Protein AF-X1QYK7-F1 (afdb_monomer_lite)

Sequence (61 aa):
MTDHGSYSNLDFIISRVRRDCELAEKYWNINAIPGTELTNIPTKSINNMAREAKELGARLL

pLDDT: mean 97.12, std 1.32, range [91.19, 98.44]

Organism: NCBI:txid412755

Foldseek 3Di:
DEEEDEPVQLLPQQVVLVVVQVVCCVPVVDRRAGAYDYPPDDPVCCVVVVVVSVVSPHPYD

Secondary structure (DSSP, 8-state):
-EEEE-TTTHHHHHHHHHHHHHHHHHHH------EEEE-S--GGGHHHHHHHHHHHT-SB-

Radius of gyration: 11.84 Å; chains: 1;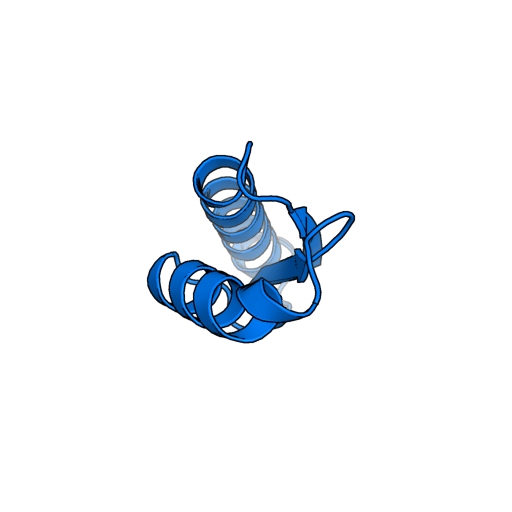 bounding box: 28×15×33 Å

Structure (mmCIF, N/CA/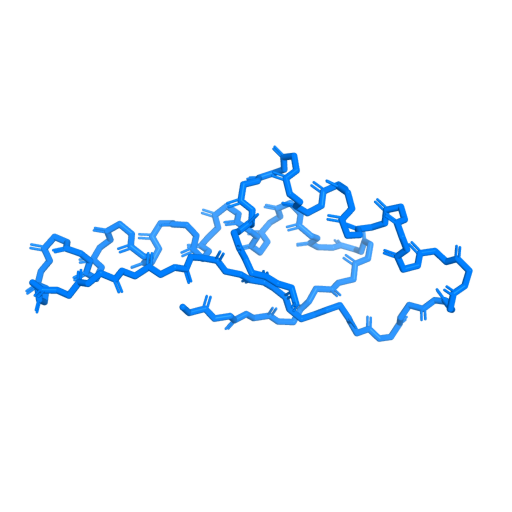C/O backbone):
data_AF-X1QYK7-F1
#
_entry.id   AF-X1QYK7-F1
#
loop_
_atom_site.group_PDB
_atom_site.id
_atom_site.type_symbol
_atom_site.label_atom_id
_atom_site.label_alt_id
_atom_site.label_comp_id
_atom_site.label_asym_id
_atom_site.label_entity_id
_atom_site.label_seq_id
_atom_site.pdbx_PDB_ins_code
_atom_site.Cartn_x
_atom_site.Cartn_y
_atom_site.Cartn_z
_atom_site.occupancy
_atom_site.B_iso_or_equiv
_atom_site.auth_seq_id
_atom_site.auth_comp_id
_atom_site.auth_asym_id
_atom_site.auth_atom_id
_atom_site.pdbx_PDB_model_num
ATOM 1 N N . MET A 1 1 ? -9.678 4.742 1.737 1.00 91.19 1 MET A N 1
ATOM 2 C CA . MET A 1 1 ? -8.869 5.959 1.535 1.00 91.19 1 MET A CA 1
ATOM 3 C C . MET A 1 1 ? -7.696 5.598 0.641 1.00 91.19 1 MET A C 1
ATOM 5 O O . MET A 1 1 ? -7.153 4.510 0.814 1.00 91.19 1 MET A O 1
ATOM 9 N N . THR A 1 2 ? -7.346 6.462 -0.309 1.00 94.00 2 THR A N 1
ATOM 10 C CA . THR A 1 2 ? -6.203 6.289 -1.220 1.00 94.00 2 THR A CA 1
ATOM 11 C C . THR A 1 2 ? -5.325 7.535 -1.211 1.00 94.00 2 THR A C 1
ATOM 13 O O . THR A 1 2 ? -5.791 8.615 -0.853 1.00 94.00 2 THR A O 1
ATOM 16 N N . ASP A 1 3 ? -4.057 7.359 -1.578 1.00 96.31 3 ASP A N 1
ATOM 17 C CA . ASP A 1 3 ? -3.099 8.437 -1.842 1.00 96.31 3 ASP A CA 1
ATOM 18 C C . ASP A 1 3 ? -2.115 7.989 -2.945 1.00 96.31 3 ASP A C 1
ATOM 20 O O . ASP A 1 3 ? -2.036 6.797 -3.266 1.00 96.31 3 ASP A O 1
ATOM 24 N N . HIS A 1 4 ? -1.372 8.917 -3.541 1.00 96.69 4 HIS A N 1
ATOM 25 C CA . HIS A 1 4 ? -0.555 8.681 -4.733 1.00 96.69 4 HIS A CA 1
ATOM 26 C C . HIS A 1 4 ? 0.875 8.241 -4.408 1.00 96.69 4 HIS A C 1
ATOM 28 O O . HIS A 1 4 ? 1.636 8.981 -3.785 1.00 96.69 4 HIS A O 1
ATOM 34 N N . GLY A 1 5 ? 1.273 7.068 -4.900 1.00 95.75 5 GLY A N 1
ATOM 35 C CA . GLY A 1 5 ? 2.577 6.463 -4.640 1.00 95.75 5 GLY A CA 1
ATOM 36 C C . GLY A 1 5 ? 3.429 6.253 -5.891 1.00 95.75 5 GLY A C 1
ATOM 37 O O . GLY A 1 5 ? 2.936 5.891 -6.959 1.00 95.75 5 GLY A O 1
ATOM 38 N N . SER A 1 6 ? 4.743 6.404 -5.724 1.00 96.69 6 SER A N 1
ATOM 39 C CA . SER A 1 6 ? 5.771 5.952 -6.670 1.00 96.69 6 SER A CA 1
ATOM 40 C C . SER A 1 6 ? 6.855 5.172 -5.909 1.00 96.69 6 SER A C 1
ATOM 42 O O . SER A 1 6 ? 6.779 5.017 -4.689 1.00 96.69 6 SER A O 1
ATOM 44 N N . TYR A 1 7 ? 7.890 4.685 -6.594 1.00 95.75 7 TYR A N 1
ATOM 45 C CA . TYR A 1 7 ? 9.004 3.989 -5.933 1.00 95.75 7 TYR A CA 1
ATOM 46 C C . TYR A 1 7 ? 9.731 4.822 -4.869 1.00 95.75 7 TYR A C 1
ATOM 48 O O . TYR A 1 7 ? 10.456 4.264 -4.055 1.00 95.75 7 TYR A O 1
ATOM 56 N N . SER A 1 8 ? 9.570 6.146 -4.866 1.00 96.06 8 SER A N 1
ATOM 57 C CA . SER A 1 8 ? 10.237 7.009 -3.891 1.00 96.06 8 SER A CA 1
ATOM 58 C C . SER A 1 8 ? 9.614 6.980 -2.492 1.00 96.06 8 SER A C 1
ATOM 60 O O . SER A 1 8 ? 10.268 7.428 -1.553 1.00 96.06 8 SER A O 1
ATOM 62 N N . ASN A 1 9 ? 8.353 6.553 -2.350 1.00 96.88 9 ASN A N 1
ATOM 63 C CA . ASN A 1 9 ? 7.573 6.823 -1.137 1.00 96.88 9 ASN A CA 1
ATOM 64 C C . ASN A 1 9 ? 6.498 5.775 -0.796 1.00 96.88 9 ASN A C 1
ATOM 66 O O . ASN A 1 9 ? 5.653 6.032 0.066 1.00 96.88 9 ASN A O 1
ATOM 70 N N . LEU A 1 10 ? 6.486 4.625 -1.471 1.00 96.56 10 LEU A N 1
ATOM 71 C CA . LEU A 1 10 ? 5.394 3.656 -1.374 1.00 96.56 10 LEU A CA 1
ATOM 72 C C . LEU A 1 10 ? 5.167 3.127 0.053 1.00 96.56 10 LEU A C 1
ATOM 74 O O . LEU A 1 10 ? 4.038 3.104 0.544 1.00 96.56 10 LEU A O 1
ATOM 78 N N . ASP A 1 11 ? 6.239 2.739 0.737 1.00 96.31 11 ASP A N 1
ATOM 79 C CA . ASP A 1 11 ? 6.238 2.247 2.119 1.00 96.31 11 ASP A CA 1
ATOM 80 C C . ASP A 1 11 ? 5.727 3.305 3.107 1.00 96.31 11 ASP A C 1
ATOM 82 O O . ASP A 1 11 ? 4.893 3.043 3.986 1.00 96.31 11 ASP A O 1
ATOM 86 N N . PHE A 1 12 ? 6.180 4.539 2.911 1.00 97.44 12 PHE A N 1
ATOM 87 C CA . PHE A 1 12 ? 5.795 5.680 3.717 1.00 97.44 12 PHE A CA 1
ATOM 88 C C . PHE A 1 12 ? 4.304 5.996 3.584 1.00 97.44 12 PHE A C 1
ATOM 90 O O . PHE A 1 12 ? 3.632 6.214 4.593 1.00 97.44 12 PHE A O 1
ATOM 97 N N . ILE A 1 13 ? 3.771 5.999 2.362 1.00 97.19 13 ILE A N 1
ATOM 98 C CA . ILE A 1 13 ? 2.360 6.307 2.117 1.00 97.19 13 ILE A CA 1
ATOM 99 C C . ILE A 1 13 ? 1.463 5.201 2.659 1.00 97.19 13 ILE A C 1
ATOM 101 O O . ILE A 1 13 ? 0.533 5.484 3.415 1.00 97.19 13 ILE A O 1
ATOM 105 N N . ILE A 1 14 ? 1.757 3.936 2.351 1.00 97.50 14 ILE A N 1
ATOM 106 C CA . ILE A 1 14 ? 0.879 2.827 2.746 1.00 97.50 14 ILE A CA 1
ATOM 107 C C . ILE A 1 14 ? 0.795 2.711 4.269 1.00 97.50 14 ILE A C 1
ATOM 109 O O . ILE A 1 14 ? -0.299 2.545 4.813 1.00 97.50 14 ILE A O 1
ATOM 113 N N . SER A 1 15 ? 1.917 2.857 4.979 1.00 97.25 15 SER A N 1
ATOM 114 C CA . SER A 1 15 ? 1.914 2.812 6.447 1.00 97.25 15 SER A CA 1
ATOM 115 C C . SER A 1 15 ? 1.057 3.920 7.078 1.00 97.25 15 SER A C 1
ATOM 117 O O . SER A 1 15 ? 0.417 3.697 8.108 1.00 97.25 15 SER A O 1
ATOM 119 N N . ARG A 1 16 ? 0.989 5.099 6.450 1.00 97.62 16 ARG A N 1
ATOM 120 C CA . ARG A 1 16 ? 0.185 6.238 6.917 1.00 97.62 16 ARG A CA 1
ATOM 121 C C . ARG A 1 16 ? -1.289 6.088 6.577 1.00 97.62 16 ARG A C 1
ATOM 123 O O . ARG A 1 16 ? -2.116 6.209 7.473 1.00 97.62 16 ARG A O 1
ATOM 130 N N . VAL A 1 17 ? -1.614 5.716 5.340 1.00 97.94 17 VAL A N 1
ATOM 131 C CA . VAL A 1 17 ? -3.003 5.477 4.917 1.00 97.94 17 VAL A CA 1
ATOM 132 C C . VAL A 1 17 ? -3.644 4.360 5.746 1.00 97.94 17 VAL A C 1
ATOM 134 O O . VAL A 1 17 ? -4.825 4.440 6.086 1.00 97.94 17 VAL A O 1
ATOM 137 N N . ARG A 1 18 ? -2.878 3.328 6.130 1.00 97.81 18 ARG A N 1
ATOM 138 C CA . ARG A 1 18 ? -3.354 2.296 7.067 1.00 97.81 18 ARG A CA 1
ATOM 139 C C . ARG A 1 18 ? -3.740 2.885 8.420 1.00 97.81 18 ARG A C 1
ATOM 141 O O . ARG A 1 18 ? -4.837 2.604 8.891 1.00 97.81 18 ARG A O 1
ATOM 148 N N . ARG A 1 19 ? -2.885 3.729 9.003 1.00 97.75 19 ARG A N 1
ATOM 149 C CA . ARG A 1 19 ? -3.177 4.411 10.271 1.00 97.75 19 ARG A CA 1
ATOM 150 C C . ARG A 1 19 ? -4.412 5.309 10.162 1.00 97.75 19 ARG A C 1
ATOM 152 O O . ARG A 1 19 ? -5.231 5.312 11.076 1.00 97.75 19 ARG A O 1
ATOM 159 N N . ASP A 1 20 ? -4.581 6.019 9.052 1.00 97.69 20 ASP A N 1
ATOM 160 C CA . ASP A 1 20 ? -5.776 6.840 8.828 1.00 97.69 20 ASP A CA 1
ATOM 161 C C . ASP A 1 20 ? -7.042 5.982 8.751 1.00 97.69 20 ASP A C 1
ATOM 163 O O . ASP A 1 20 ? -8.054 6.321 9.363 1.00 97.69 20 ASP A O 1
ATOM 167 N N . CYS A 1 21 ? -6.977 4.833 8.071 1.00 98.06 21 CYS A N 1
ATOM 168 C CA . CYS A 1 21 ? -8.090 3.886 8.030 1.00 98.06 21 CYS A CA 1
ATOM 169 C C . CYS A 1 21 ? -8.423 3.342 9.427 1.00 98.06 21 CYS A C 1
ATOM 171 O O . CYS A 1 21 ? -9.592 3.319 9.791 1.00 98.06 21 CYS A O 1
ATOM 173 N N . GLU A 1 22 ? -7.423 2.976 10.235 1.00 97.44 22 GLU A N 1
ATOM 174 C CA . GLU A 1 22 ? -7.629 2.515 11.619 1.00 97.44 22 GLU A CA 1
ATOM 175 C C . GLU A 1 22 ? -8.321 3.583 12.484 1.00 97.44 22 GLU A C 1
ATOM 177 O O . GLU A 1 22 ? -9.219 3.276 13.271 1.00 97.44 22 GLU A O 1
ATOM 182 N N . LEU A 1 23 ? -7.935 4.854 12.331 1.00 98.00 23 LEU A N 1
ATOM 183 C CA . LEU A 1 23 ? -8.580 5.966 13.029 1.00 98.00 23 LEU A CA 1
ATOM 184 C C . LEU A 1 23 ? -10.014 6.187 12.529 1.00 98.00 23 LEU A C 1
ATOM 186 O O . LEU A 1 23 ? -10.919 6.367 13.344 1.00 98.00 23 LEU A O 1
ATOM 190 N N . ALA A 1 24 ? -10.238 6.142 11.216 1.00 98.12 24 ALA A N 1
ATOM 191 C CA . ALA A 1 24 ? -11.566 6.291 10.630 1.00 98.12 24 ALA A CA 1
ATOM 192 C C . ALA A 1 24 ? -12.517 5.172 11.084 1.00 98.12 24 ALA A C 1
ATOM 194 O O . ALA A 1 24 ? -13.639 5.452 11.504 1.00 98.12 24 ALA A O 1
ATOM 195 N N . GLU A 1 25 ? -12.063 3.917 11.084 1.00 97.94 25 GLU A N 1
ATOM 196 C CA . GLU A 1 25 ? -12.840 2.781 11.596 1.00 97.94 25 GLU A CA 1
ATOM 197 C C . GLU A 1 25 ? -13.181 2.969 13.080 1.00 97.94 25 GLU A C 1
ATOM 199 O O . GLU A 1 25 ? -14.333 2.799 13.483 1.00 97.94 25 GLU A O 1
ATOM 204 N N . LYS A 1 26 ? -12.205 3.403 13.890 1.00 97.88 26 LYS A N 1
ATOM 205 C CA . LYS A 1 26 ? -12.375 3.609 15.334 1.00 97.88 26 LYS A CA 1
ATOM 206 C C . LYS A 1 26 ? -13.351 4.731 15.685 1.00 97.88 26 LYS A C 1
ATOM 208 O O . LYS A 1 26 ? -14.105 4.592 16.646 1.00 97.88 26 LYS A O 1
ATOM 213 N N . TYR A 1 27 ? -13.291 5.860 14.982 1.00 98.44 27 TYR A N 1
ATOM 214 C CA . TYR A 1 27 ? -14.001 7.076 15.390 1.00 98.44 27 TYR A CA 1
ATOM 215 C C . TYR A 1 27 ? -15.252 7.376 14.565 1.00 98.44 27 TYR A C 1
ATOM 217 O O . TYR A 1 27 ? -16.116 8.104 15.050 1.00 98.44 27 TYR A O 1
ATOM 225 N N . TRP A 1 28 ? -15.371 6.850 13.343 1.00 97.75 28 TRP A N 1
ATOM 226 C CA . TRP A 1 28 ? -16.482 7.173 12.437 1.00 97.75 28 TRP A CA 1
ATOM 227 C C . TRP A 1 28 ? -17.435 6.001 12.186 1.00 97.75 28 TRP A C 1
ATOM 229 O O . TRP A 1 28 ? -18.449 6.196 11.522 1.00 97.75 28 TRP A O 1
ATOM 239 N N . ASN A 1 29 ? -17.156 4.807 12.730 1.00 95.00 29 ASN A N 1
ATOM 240 C CA . ASN A 1 29 ? -17.983 3.606 12.551 1.00 95.00 29 ASN A CA 1
ATOM 241 C C . ASN A 1 29 ? -18.242 3.268 11.065 1.00 95.00 29 ASN A C 1
ATOM 243 O O . ASN A 1 29 ? -19.349 2.907 10.665 1.00 95.00 29 ASN A O 1
ATOM 247 N N . ILE A 1 30 ? -17.208 3.416 10.236 1.00 97.38 30 ILE A N 1
ATOM 248 C CA . ILE A 1 30 ? -17.201 3.021 8.822 1.00 97.38 30 ILE A CA 1
ATOM 249 C C . ILE A 1 30 ? -16.182 1.904 8.605 1.00 97.38 30 ILE A C 1
ATOM 251 O O . ILE A 1 30 ? -15.289 1.728 9.421 1.00 97.38 30 ILE A O 1
ATOM 255 N N . ASN A 1 31 ? -16.277 1.186 7.486 1.00 97.25 31 ASN A N 1
ATOM 256 C CA . ASN A 1 31 ? -15.215 0.288 7.028 1.00 97.25 31 ASN A CA 1
ATOM 257 C C . ASN A 1 31 ? -14.260 1.064 6.108 1.00 97.25 31 ASN A C 1
ATOM 259 O O . ASN A 1 31 ? -14.693 1.552 5.059 1.00 97.25 31 ASN A O 1
ATOM 263 N N . ALA A 1 32 ? -12.983 1.188 6.479 1.00 97.69 32 ALA A N 1
ATOM 264 C CA . ALA A 1 32 ? -12.010 1.972 5.728 1.00 97.69 32 ALA A CA 1
ATOM 265 C C . ALA A 1 32 ? -10.955 1.067 5.074 1.00 97.69 32 ALA A C 1
ATOM 267 O O . ALA A 1 32 ? -10.182 0.352 5.712 1.00 97.69 32 ALA A O 1
ATOM 268 N N . ILE A 1 33 ? -10.887 1.122 3.745 1.00 97.88 33 ILE A N 1
ATOM 269 C CA . ILE A 1 33 ? -9.953 0.305 2.969 1.00 97.88 33 ILE A CA 1
ATOM 270 C C . ILE A 1 33 ? -8.720 1.152 2.624 1.00 97.88 33 ILE A C 1
ATOM 272 O O . ILE A 1 33 ? -8.876 2.136 1.896 1.00 97.88 33 ILE A O 1
ATOM 276 N N . PRO A 1 34 ? -7.514 0.809 3.115 1.00 97.81 34 PRO A N 1
ATOM 277 C CA . PRO A 1 34 ? -6.283 1.479 2.728 1.00 97.81 34 PRO A CA 1
ATOM 278 C C . PRO A 1 34 ? -5.891 1.071 1.309 1.00 97.81 34 PRO A C 1
ATOM 280 O O . PRO A 1 34 ? -5.837 -0.120 0.999 1.00 97.81 34 PRO A O 1
ATOM 283 N N . GLY A 1 35 ? -5.593 2.042 0.455 1.00 97.62 35 GLY A N 1
ATOM 284 C CA . GLY A 1 35 ? -5.100 1.808 -0.897 1.00 97.62 35 GLY A CA 1
ATOM 285 C C . GLY A 1 35 ? -4.118 2.876 -1.352 1.00 97.62 35 GLY A C 1
ATOM 286 O O . GLY A 1 35 ? -3.866 3.841 -0.632 1.00 97.62 35 GLY A O 1
ATOM 287 N N . THR A 1 36 ? -3.558 2.701 -2.545 1.00 97.81 36 THR A N 1
ATOM 288 C CA . THR A 1 36 ? -2.655 3.684 -3.149 1.00 97.81 36 THR A CA 1
ATOM 289 C C . THR A 1 36 ? -2.788 3.690 -4.661 1.00 97.81 36 THR A C 1
ATOM 291 O O . THR A 1 36 ? -2.931 2.637 -5.266 1.00 97.81 36 THR A O 1
ATOM 294 N N . GLU A 1 37 ? -2.719 4.869 -5.263 1.00 98.00 37 GLU A N 1
ATOM 295 C CA . GLU A 1 37 ? -2.737 5.038 -6.710 1.00 98.00 37 GLU A CA 1
ATOM 296 C C . GLU A 1 37 ? -1.301 5.115 -7.219 1.00 98.00 37 GLU A C 1
ATOM 298 O O . GLU A 1 37 ? -0.545 6.014 -6.846 1.00 98.00 37 GLU A O 1
ATOM 303 N N . LEU A 1 38 ? -0.910 4.171 -8.072 1.00 97.44 38 LEU A N 1
ATOM 304 C CA . LEU A 1 38 ? 0.445 4.131 -8.616 1.00 97.44 38 LEU A CA 1
ATOM 305 C C . LEU A 1 38 ? 0.593 5.146 -9.753 1.00 97.44 38 LEU A C 1
ATOM 307 O O . LEU A 1 38 ? 0.048 4.953 -10.842 1.00 97.44 38 LEU A O 1
ATOM 311 N N . THR A 1 39 ? 1.354 6.213 -9.523 1.00 96.44 39 THR A N 1
ATOM 312 C CA . THR A 1 39 ? 1.511 7.314 -10.483 1.00 96.44 39 THR A CA 1
ATOM 313 C C . THR A 1 39 ? 2.964 7.527 -10.886 1.00 96.44 39 THR A C 1
ATOM 315 O O . THR A 1 39 ? 3.903 7.187 -10.170 1.00 96.44 39 THR A O 1
ATOM 318 N N . ASN A 1 40 ? 3.157 8.083 -12.088 1.00 95.75 40 ASN A N 1
A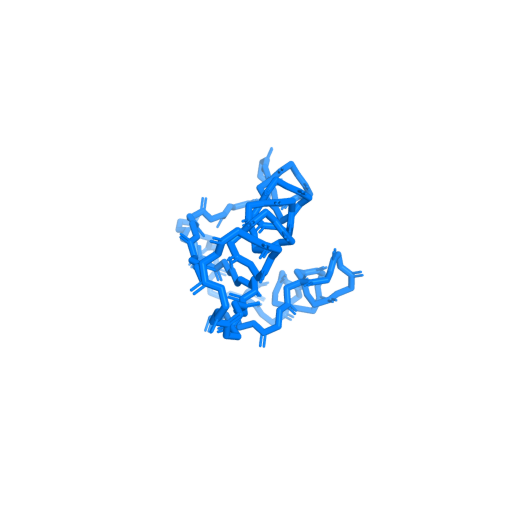TOM 319 C CA . ASN A 1 40 ? 4.473 8.469 -12.614 1.00 95.75 40 ASN A CA 1
ATOM 320 C C . ASN A 1 40 ? 5.509 7.328 -12.654 1.00 95.75 40 ASN A C 1
ATOM 322 O O . ASN A 1 40 ? 6.713 7.578 -12.618 1.00 95.75 40 ASN A O 1
ATOM 326 N N . ILE A 1 41 ? 5.049 6.079 -12.777 1.00 97.25 41 ILE A N 1
ATOM 327 C CA . ILE A 1 41 ? 5.911 4.902 -12.896 1.00 97.25 41 ILE A CA 1
ATOM 328 C C . ILE A 1 41 ? 5.947 4.346 -14.326 1.00 97.25 41 ILE A C 1
ATOM 330 O O . ILE A 1 41 ? 4.971 4.477 -15.071 1.00 97.25 41 ILE A O 1
ATOM 334 N N . PRO A 1 42 ? 7.044 3.680 -14.731 1.00 97.56 42 PRO A N 1
ATOM 335 C CA . PRO A 1 42 ? 7.096 2.966 -16.000 1.00 97.56 42 PRO A CA 1
ATOM 336 C C . PRO A 1 42 ? 6.015 1.883 -16.105 1.00 97.56 42 PRO A C 1
ATOM 338 O O . PRO A 1 42 ? 5.819 1.087 -15.191 1.00 97.56 42 PRO A O 1
ATOM 341 N N . THR A 1 43 ? 5.381 1.747 -17.271 1.00 97.44 43 THR A N 1
ATOM 342 C CA . THR A 1 43 ? 4.338 0.726 -17.497 1.00 97.44 43 THR A CA 1
ATOM 343 C C . THR A 1 43 ? 4.817 -0.691 -17.168 1.00 97.44 43 THR A C 1
ATOM 345 O O . THR A 1 43 ? 4.078 -1.492 -16.603 1.00 97.44 43 THR A O 1
ATOM 348 N N . LYS A 1 44 ? 6.086 -0.995 -17.473 1.00 98.12 44 LYS A N 1
ATOM 349 C CA . LYS A 1 44 ? 6.689 -2.312 -17.216 1.00 98.12 44 LYS A CA 1
ATOM 350 C C . LYS A 1 44 ? 6.857 -2.635 -15.725 1.00 98.12 44 LYS A C 1
ATOM 352 O O . LYS A 1 44 ? 7.036 -3.804 -15.400 1.00 98.12 44 LYS A O 1
ATOM 357 N N . SER A 1 45 ? 6.807 -1.645 -14.832 1.00 97.38 45 SER A N 1
ATOM 358 C CA . SER A 1 45 ? 6.983 -1.848 -13.390 1.00 97.38 45 SER A CA 1
ATOM 359 C C . SER A 1 45 ? 5.671 -1.904 -12.603 1.00 97.38 45 SER A C 1
ATOM 361 O O . SER A 1 45 ? 5.706 -2.302 -11.442 1.00 97.38 45 SER A O 1
ATOM 363 N N . ILE A 1 46 ? 4.521 -1.575 -13.215 1.00 97.88 46 ILE A N 1
ATOM 364 C CA . ILE A 1 46 ? 3.205 -1.534 -12.543 1.00 97.88 46 ILE A CA 1
ATOM 365 C C . ILE A 1 46 ? 2.925 -2.831 -11.777 1.00 97.88 46 ILE A C 1
ATOM 367 O O . ILE A 1 46 ? 2.589 -2.783 -10.601 1.00 97.88 46 ILE A O 1
ATOM 371 N N . ASN A 1 47 ? 3.126 -3.996 -12.402 1.00 98.19 47 ASN A N 1
ATOM 372 C CA . ASN A 1 47 ? 2.843 -5.285 -11.760 1.00 98.19 47 ASN A CA 1
ATOM 373 C C . ASN A 1 47 ? 3.725 -5.556 -10.532 1.00 98.19 47 ASN A C 1
ATOM 375 O O . ASN A 1 47 ? 3.254 -6.135 -9.553 1.00 98.19 47 ASN A O 1
ATOM 379 N N . ASN A 1 48 ? 4.996 -5.153 -10.582 1.00 98.12 48 ASN A N 1
ATOM 380 C CA . ASN A 1 48 ? 5.922 -5.348 -9.468 1.00 98.12 48 ASN A CA 1
ATOM 381 C C . ASN A 1 48 ? 5.574 -4.407 -8.319 1.00 98.12 48 ASN A C 1
ATOM 383 O O . ASN A 1 48 ? 5.469 -4.845 -7.180 1.00 98.12 48 ASN A O 1
ATOM 387 N N . MET A 1 49 ? 5.311 -3.141 -8.632 1.00 97.62 49 MET A N 1
ATOM 388 C CA . MET A 1 49 ? 4.963 -2.153 -7.621 1.00 97.62 49 MET A CA 1
ATOM 389 C C . MET A 1 49 ? 3.580 -2.409 -7.002 1.00 97.62 49 MET A C 1
ATOM 391 O O . MET A 1 49 ? 3.402 -2.257 -5.801 1.00 97.62 49 MET A O 1
ATOM 395 N N . ALA A 1 50 ? 2.611 -2.887 -7.786 1.00 98.12 50 ALA A N 1
ATOM 396 C CA . ALA A 1 50 ? 1.312 -3.339 -7.289 1.00 98.12 50 ALA A CA 1
ATOM 397 C C . ALA A 1 50 ? 1.448 -4.501 -6.293 1.00 98.12 50 ALA A C 1
ATOM 399 O O . ALA A 1 50 ? 0.726 -4.567 -5.298 1.00 98.12 50 ALA A O 1
ATOM 400 N N . ARG A 1 51 ? 2.370 -5.433 -6.555 1.00 98.25 51 ARG A N 1
ATOM 401 C CA . ARG A 1 51 ? 2.674 -6.528 -5.629 1.00 98.25 51 ARG A CA 1
ATOM 402 C C . ARG A 1 51 ? 3.281 -5.994 -4.335 1.00 98.25 51 ARG A C 1
ATOM 404 O O . ARG A 1 51 ? 2.766 -6.312 -3.270 1.00 98.25 51 ARG A O 1
ATOM 411 N N . GLU A 1 52 ? 4.299 -5.149 -4.443 1.00 97.75 52 GLU A N 1
ATOM 412 C CA . GLU A 1 52 ? 4.970 -4.529 -3.298 1.00 97.75 52 GLU A CA 1
ATOM 413 C C . GLU A 1 52 ? 3.986 -3.726 -2.434 1.00 97.75 52 GLU A C 1
ATOM 415 O O . GLU A 1 52 ? 3.939 -3.881 -1.217 1.00 97.75 52 GLU A O 1
ATOM 420 N N . ALA A 1 53 ? 3.098 -2.951 -3.061 1.00 97.94 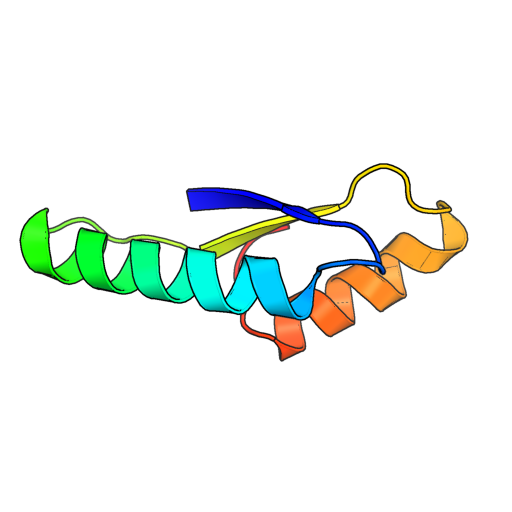53 ALA A N 1
ATOM 421 C CA . ALA A 1 53 ? 2.058 -2.212 -2.359 1.00 97.94 53 ALA A CA 1
ATOM 422 C C . ALA A 1 53 ? 1.128 -3.137 -1.552 1.00 97.94 53 ALA A C 1
ATOM 424 O O . ALA A 1 53 ? 0.793 -2.850 -0.401 1.00 97.94 53 ALA A O 1
ATOM 425 N N . LYS A 1 54 ? 0.730 -4.281 -2.123 1.00 97.75 54 LYS A N 1
ATOM 426 C CA . LYS A 1 54 ? -0.078 -5.281 -1.407 1.00 97.75 54 LYS A CA 1
ATOM 427 C C . LYS A 1 54 ? 0.684 -5.914 -0.245 1.00 97.75 54 LYS A C 1
ATOM 429 O O . LYS A 1 54 ? 0.097 -6.103 0.817 1.00 97.75 54 LYS A O 1
ATOM 434 N N . GLU A 1 55 ? 1.973 -6.199 -0.416 1.00 97.88 55 GLU A N 1
ATOM 435 C CA . GLU A 1 55 ? 2.844 -6.732 0.643 1.00 97.88 55 GLU A CA 1
ATOM 436 C C . GLU A 1 55 ? 3.005 -5.738 1.807 1.00 97.88 55 GLU A C 1
ATOM 438 O O . GLU A 1 55 ? 2.995 -6.138 2.970 1.00 97.88 55 GLU A O 1
ATOM 443 N N . LEU A 1 56 ? 3.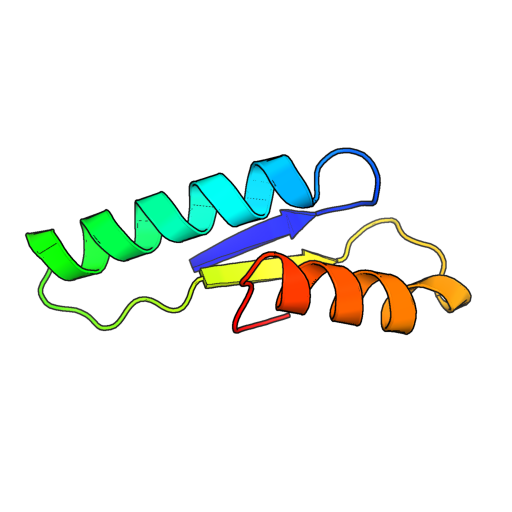032 -4.434 1.515 1.00 97.31 56 LEU A N 1
ATOM 444 C CA . LEU A 1 56 ? 3.026 -3.351 2.510 1.00 97.31 56 LEU A CA 1
ATOM 445 C C . LEU A 1 56 ? 1.644 -3.145 3.176 1.00 97.31 56 LEU A C 1
ATOM 447 O O . LEU A 1 56 ? 1.518 -2.487 4.217 1.00 97.31 56 LEU A O 1
ATOM 451 N N . GLY A 1 57 ? 0.593 -3.756 2.624 1.00 96.81 57 GLY A N 1
ATOM 452 C CA . GLY A 1 57 ? -0.755 -3.790 3.190 1.00 96.81 57 GLY A CA 1
ATOM 453 C C . GLY A 1 57 ? -1.772 -2.866 2.526 1.00 96.81 57 GLY A C 1
ATOM 454 O O . GLY A 1 57 ? -2.821 -2.609 3.122 1.00 96.81 57 GLY A O 1
ATOM 455 N N . ALA A 1 58 ? -1.504 -2.385 1.310 1.00 97.44 58 ALA A N 1
ATOM 456 C CA . ALA A 1 58 ? -2.552 -1.818 0.473 1.00 97.44 58 ALA A CA 1
ATOM 457 C C . ALA A 1 58 ? -3.5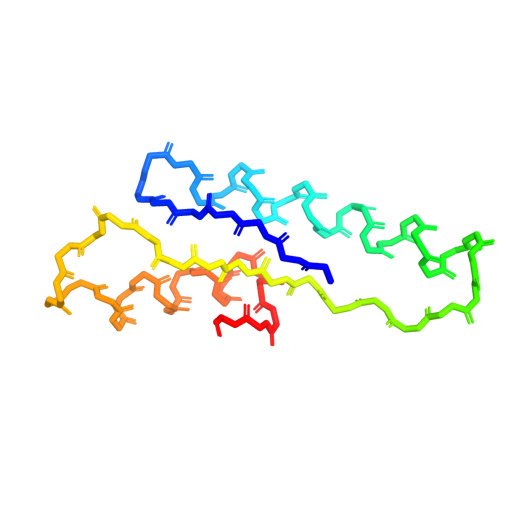66 -2.911 0.098 1.00 97.44 58 ALA A C 1
ATOM 459 O O . ALA A 1 58 ? -3.213 -4.010 -0.333 1.00 97.44 58 ALA A O 1
ATOM 460 N N . ARG A 1 59 ? -4.851 -2.601 0.258 1.00 97.06 59 ARG A N 1
ATOM 461 C CA . ARG A 1 59 ? -5.986 -3.472 -0.082 1.00 97.06 59 ARG A CA 1
ATOM 462 C C . ARG A 1 59 ? -6.713 -3.018 -1.357 1.00 97.06 59 ARG A C 1
ATOM 464 O O . ARG A 1 59 ? -7.566 -3.750 -1.848 1.00 97.06 59 ARG A O 1
ATOM 471 N N . LEU A 1 60 ? -6.350 -1.852 -1.900 1.00 96.50 60 LEU A N 1
ATOM 472 C CA . LEU A 1 60 ? -6.843 -1.276 -3.157 1.00 96.50 60 LEU A CA 1
ATOM 473 C C . LEU A 1 60 ? -5.682 -0.594 -3.910 1.00 96.50 60 LEU A C 1
ATOM 475 O O . LEU A 1 60 ? -4.796 -0.034 -3.260 1.00 96.50 60 LEU A O 1
ATOM 479 N N . LEU A 1 61 ? -5.687 -0.665 -5.245 1.00 92.00 61 LEU A N 1
ATOM 480 C CA . LEU A 1 61 ? -4.688 -0.082 -6.152 1.00 92.00 61 LEU A CA 1
ATOM 481 C C . LEU A 1 61 ? -5.356 0.633 -7.324 1.00 92.00 61 LEU A C 1
ATOM 483 O O . LEU A 1 61 ? -6.428 0.126 -7.731 1.00 92.00 61 LEU A O 1
#